Protein AF-A0A2V7Q371-F1 (afdb_monomer_lite)

Foldseek 3Di:
DDDDDDPDDDPPPPPPQQAADPDAPEAEEEDEDPDPVCVVVVDDGCRVVVVVSVVSNNRHDYFYPPPVVVVLVVVQVCVVVVVDDPPDPRDPPPHDDGPYYHYDDDPDDDPPPD

Sequence (114 aa):
MTATGSAALAQDNEQSKIPTCDKKIGTMSVAEPEQKWWVQFNLESPEALLKVYAAQSQCFTLVDRGRGLAAAQQERALASSGELSAGSNVGNGQMRAADYVLVPDLVNKNSKAG

pLDDT: mean 82.13, std 18.02, range [34.56, 97.62]

Radius of gyration: 21.34 Å; chains: 1; bounding box: 38×38×74 Å

Structure (mmCIF, N/CA/C/O backbone):
data_AF-A0A2V7Q371-F1
#
_entry.id   AF-A0A2V7Q371-F1
#
loop_
_atom_site.group_PDB
_atom_site.id
_atom_site.type_symbol
_atom_site.label_atom_id
_atom_site.label_alt_id
_atom_site.label_comp_id
_atom_site.label_asym_id
_atom_site.label_entity_id
_atom_site.label_seq_id
_atom_site.pdbx_PDB_ins_code
_atom_site.Cartn_x
_atom_site.Cartn_y
_atom_site.Cartn_z
_atom_site.occupancy
_atom_site.B_iso_or_equiv
_atom_site.auth_seq_id
_atom_site.auth_comp_id
_atom_site.auth_asym_id
_atom_site.auth_atom_id
_atom_site.pdbx_PDB_model_num
ATOM 1 N N . MET A 1 1 ? 12.090 -26.209 -49.621 1.00 42.97 1 MET A N 1
ATOM 2 C CA . MET A 1 1 ? 12.797 -25.522 -48.516 1.00 42.97 1 MET A CA 1
ATOM 3 C C . MET A 1 1 ? 12.711 -24.022 -48.752 1.00 42.97 1 MET A C 1
ATOM 5 O O . MET A 1 1 ? 12.596 -23.649 -49.907 1.00 42.97 1 MET A O 1
ATOM 9 N N . THR A 1 2 ? 12.781 -23.250 -47.661 1.00 34.56 2 THR A N 1
ATOM 10 C CA . THR A 1 2 ? 12.818 -21.775 -47.513 1.00 34.56 2 THR A CA 1
ATOM 11 C C . THR A 1 2 ? 11.476 -21.046 -47.393 1.00 34.56 2 THR A C 1
ATOM 13 O O . THR A 1 2 ? 10.935 -20.520 -48.359 1.00 34.56 2 THR A O 1
ATOM 16 N N . ALA A 1 3 ? 10.996 -20.981 -46.146 1.00 38.44 3 ALA A N 1
ATOM 17 C CA . ALA A 1 3 ? 10.100 -19.946 -45.647 1.00 38.44 3 ALA A CA 1
ATOM 18 C C . ALA A 1 3 ? 10.924 -18.683 -45.334 1.00 38.44 3 ALA A C 1
ATOM 20 O O . ALA A 1 3 ? 11.839 -18.737 -44.513 1.00 38.44 3 ALA A O 1
ATOM 21 N N . THR A 1 4 ? 10.613 -17.559 -45.973 1.00 42.38 4 THR A N 1
ATOM 22 C CA . THR A 1 4 ? 11.142 -16.235 -45.624 1.00 42.38 4 THR A CA 1
ATOM 23 C C . THR A 1 4 ? 10.124 -15.516 -44.748 1.00 42.38 4 THR A C 1
ATOM 25 O O . THR A 1 4 ? 9.198 -14.867 -45.223 1.00 42.38 4 THR A O 1
ATOM 28 N N . GLY A 1 5 ? 10.291 -15.671 -43.434 1.00 42.97 5 GLY A N 1
ATOM 29 C CA . GLY A 1 5 ? 9.680 -14.791 -42.449 1.00 42.97 5 GLY A CA 1
ATOM 30 C C . GLY A 1 5 ? 10.428 -13.462 -42.417 1.00 42.97 5 GLY A C 1
ATOM 31 O O . GLY A 1 5 ? 11.654 -13.421 -42.337 1.00 42.97 5 GLY A O 1
ATOM 32 N N . SER A 1 6 ? 9.696 -12.360 -42.478 1.00 42.97 6 SER A N 1
ATOM 33 C CA . SER A 1 6 ? 10.211 -11.038 -42.131 1.00 42.97 6 SER A CA 1
ATOM 34 C C . SER A 1 6 ? 9.115 -10.319 -41.364 1.00 42.97 6 SER A C 1
ATOM 36 O O . SER A 1 6 ? 8.314 -9.577 -41.923 1.00 42.97 6 SER A O 1
ATOM 38 N N . ALA A 1 7 ? 9.057 -10.615 -40.065 1.00 41.53 7 ALA A N 1
ATOM 39 C CA . ALA A 1 7 ? 8.422 -9.742 -39.096 1.00 41.53 7 ALA A CA 1
ATOM 40 C C . ALA A 1 7 ? 9.226 -8.437 -39.102 1.00 41.53 7 ALA A C 1
ATOM 42 O O . ALA A 1 7 ? 10.327 -8.367 -38.555 1.00 41.53 7 ALA A O 1
ATOM 43 N N . ALA A 1 8 ? 8.717 -7.441 -39.822 1.00 46.38 8 ALA A N 1
ATOM 44 C CA . ALA A 1 8 ? 9.232 -6.090 -39.752 1.00 46.38 8 ALA A CA 1
ATOM 45 C C . ALA A 1 8 ? 9.027 -5.592 -38.318 1.00 46.38 8 ALA A C 1
ATOM 47 O O . ALA A 1 8 ? 7.911 -5.585 -37.799 1.00 46.38 8 ALA A O 1
ATOM 48 N N . LEU A 1 9 ? 10.148 -5.259 -37.687 1.00 44.12 9 LEU A N 1
ATOM 49 C CA . LEU A 1 9 ? 10.270 -4.692 -36.355 1.00 44.12 9 LEU A CA 1
ATOM 50 C C . LEU A 1 9 ? 9.298 -3.517 -36.213 1.00 44.12 9 LEU A C 1
ATOM 52 O O . LEU A 1 9 ? 9.461 -2.490 -36.873 1.00 44.12 9 LEU A O 1
ATOM 56 N N . ALA A 1 10 ? 8.289 -3.683 -35.359 1.00 43.56 10 ALA A N 1
ATOM 57 C CA . ALA A 1 10 ? 7.497 -2.567 -34.882 1.00 43.56 10 ALA A CA 1
ATOM 58 C C . ALA A 1 10 ? 8.456 -1.574 -34.215 1.00 43.56 10 ALA A C 1
ATOM 60 O O . ALA A 1 10 ? 9.203 -1.919 -33.299 1.00 43.56 10 ALA A O 1
ATOM 61 N N . GLN A 1 11 ? 8.482 -0.353 -34.739 1.00 48.16 11 GLN A N 1
ATOM 62 C CA . GLN A 1 11 ? 9.148 0.774 -34.110 1.00 48.16 11 GLN A CA 1
ATOM 63 C C . GLN A 1 11 ? 8.388 1.103 -32.819 1.00 48.16 11 GLN A C 1
ATOM 65 O O . GLN A 1 11 ? 7.450 1.896 -32.844 1.00 48.16 11 GLN A O 1
ATOM 70 N N . ASP A 1 12 ? 8.782 0.500 -31.697 1.00 48.34 12 ASP A N 1
ATOM 71 C CA . ASP A 1 12 ? 8.287 0.857 -30.362 1.00 48.34 12 ASP A CA 1
ATOM 72 C C . ASP A 1 12 ? 8.889 2.208 -29.939 1.00 48.34 12 ASP A C 1
ATOM 74 O O . ASP A 1 12 ? 9.844 2.305 -29.173 1.00 48.34 12 ASP A O 1
ATOM 78 N N . ASN A 1 13 ? 8.344 3.280 -30.514 1.00 50.59 13 ASN A N 1
ATOM 79 C CA . ASN A 1 13 ? 8.481 4.657 -30.035 1.00 50.59 13 ASN A CA 1
ATOM 80 C C . ASN A 1 13 ? 7.110 5.245 -29.650 1.00 50.59 13 ASN A C 1
ATOM 82 O O . ASN A 1 13 ? 6.950 6.460 -29.567 1.00 50.59 13 ASN A O 1
ATOM 86 N N . GLU A 1 14 ? 6.111 4.403 -29.381 1.00 54.09 14 GLU A N 1
ATOM 87 C CA . GLU A 1 14 ? 5.035 4.799 -28.479 1.00 54.09 14 GLU A CA 1
ATOM 88 C C . GLU A 1 14 ? 5.492 4.456 -27.066 1.00 54.09 14 GLU A C 1
ATOM 90 O O . GLU A 1 14 ? 5.689 3.291 -26.732 1.00 54.09 14 GLU A O 1
ATOM 95 N N . GLN A 1 15 ? 5.663 5.473 -26.219 1.00 58.84 15 GLN A N 1
ATOM 96 C CA . GLN A 1 15 ? 5.677 5.269 -24.773 1.00 58.84 15 GLN A CA 1
ATOM 97 C C . GLN A 1 15 ? 4.447 4.427 -24.439 1.00 58.84 15 GLN A C 1
ATOM 99 O O . GLN A 1 15 ? 3.326 4.922 -24.577 1.00 58.84 15 GLN A O 1
ATOM 104 N N . SER A 1 16 ? 4.645 3.154 -24.087 1.00 72.19 16 SER A N 1
ATOM 105 C CA . SER A 1 16 ? 3.541 2.235 -23.840 1.00 72.19 16 SER A CA 1
ATOM 106 C C . SER A 1 16 ? 2.666 2.837 -22.747 1.00 72.19 16 SER A C 1
ATOM 108 O O . SER A 1 16 ? 3.058 2.913 -21.581 1.00 72.19 16 SER A O 1
ATOM 110 N N . LYS A 1 17 ? 1.500 3.350 -23.142 1.00 84.00 17 LYS A N 1
ATOM 111 C CA . LYS A 1 17 ? 0.557 3.950 -22.205 1.00 84.00 17 LYS A CA 1
ATOM 112 C C . LYS A 1 17 ? 0.077 2.850 -21.277 1.00 84.00 17 LYS A C 1
ATOM 114 O O . LYS A 1 17 ? -0.262 1.754 -21.721 1.00 84.00 17 LYS A O 1
ATOM 119 N N . ILE A 1 18 ? 0.045 3.153 -19.987 1.00 90.62 18 ILE A N 1
ATOM 120 C CA . ILE A 1 18 ? -0.472 2.217 -18.996 1.00 90.62 18 ILE A CA 1
ATOM 121 C C . ILE A 1 18 ? -1.960 2.021 -19.286 1.00 90.62 18 ILE A C 1
ATOM 123 O O . ILE A 1 18 ? -2.686 3.016 -19.365 1.00 90.62 18 ILE A O 1
ATOM 127 N N . PRO A 1 19 ? -2.424 0.774 -19.464 1.00 91.06 19 PRO A N 1
ATOM 128 C CA . PRO A 1 19 ? -3.833 0.513 -19.699 1.00 91.06 19 PRO A CA 1
ATOM 129 C C . PRO A 1 19 ? -4.651 0.954 -18.486 1.00 91.06 19 PRO A C 1
ATOM 131 O O . PRO A 1 19 ? -4.242 0.744 -17.340 1.00 91.06 19 PRO A O 1
ATOM 134 N N . THR A 1 20 ? -5.809 1.555 -18.748 1.00 95.75 20 THR A N 1
ATOM 135 C CA . THR A 1 20 ? -6.729 2.008 -17.707 1.00 95.75 20 THR A CA 1
ATOM 136 C C . THR A 1 20 ? -7.990 1.155 -17.647 1.00 95.75 20 THR A C 1
ATOM 138 O O . THR A 1 20 ? -8.401 0.561 -18.643 1.00 95.75 20 THR A O 1
ATOM 141 N N . CYS A 1 21 ? -8.618 1.097 -16.472 1.00 96.75 21 CYS A N 1
ATOM 142 C CA . CYS A 1 21 ? -9.908 0.438 -16.280 1.00 96.75 21 CYS A CA 1
ATOM 143 C C . CYS A 1 21 ? -10.990 1.439 -15.859 1.00 96.75 21 CYS A C 1
ATOM 145 O O . CYS A 1 21 ? -10.795 2.191 -14.904 1.00 96.75 21 CYS A O 1
ATOM 147 N N . ASP A 1 22 ? -12.173 1.357 -16.475 1.00 97.12 22 ASP A N 1
ATOM 148 C CA . ASP A 1 22 ? -13.348 2.153 -16.074 1.00 97.12 22 ASP A CA 1
ATOM 149 C C . ASP A 1 22 ? -13.889 1.754 -14.692 1.00 97.12 22 ASP A C 1
ATOM 151 O O . ASP A 1 22 ? -14.561 2.530 -14.009 1.00 97.12 22 ASP A O 1
ATOM 155 N N . LYS A 1 23 ? -13.620 0.512 -14.273 1.00 96.81 23 LYS A N 1
ATOM 156 C CA . LYS A 1 23 ? -14.029 -0.040 -12.980 1.00 96.81 23 LYS A CA 1
ATOM 157 C C . LYS A 1 23 ? -12.853 -0.713 -12.290 1.00 96.81 23 LYS A C 1
ATOM 159 O O . LYS A 1 23 ? -12.009 -1.339 -12.926 1.00 96.81 23 LYS A O 1
ATOM 164 N N . LYS A 1 24 ? -12.841 -0.618 -10.960 1.00 97.00 24 LYS A N 1
ATOM 165 C CA . LYS A 1 24 ? -11.870 -1.312 -10.112 1.00 97.00 24 LYS A CA 1
ATOM 166 C C . LYS A 1 24 ? -12.100 -2.823 -10.201 1.00 97.00 24 LYS A C 1
ATOM 168 O O . LYS A 1 24 ? -13.208 -3.285 -9.947 1.00 97.00 24 LYS A O 1
ATOM 173 N N . ILE A 1 25 ? -11.048 -3.566 -10.521 1.00 96.25 25 ILE A N 1
ATOM 174 C CA . ILE A 1 25 ? -11.011 -5.034 -10.543 1.00 96.25 25 ILE A CA 1
ATOM 175 C C . ILE A 1 25 ? -10.936 -5.579 -9.113 1.00 96.25 25 ILE A C 1
ATOM 177 O O . ILE A 1 25 ? -11.531 -6.603 -8.799 1.00 96.25 25 ILE A O 1
ATOM 181 N N . GLY A 1 26 ? -10.215 -4.879 -8.235 1.00 96.38 26 GLY A N 1
ATOM 182 C CA . GLY A 1 26 ? -10.069 -5.268 -6.839 1.00 96.38 26 GLY A CA 1
ATOM 183 C C . GLY A 1 26 ? -9.096 -4.379 -6.078 1.00 96.38 26 GLY A C 1
ATOM 184 O O . GLY A 1 26 ? -8.755 -3.266 -6.494 1.00 96.38 26 GLY A O 1
ATOM 185 N N . THR A 1 27 ? -8.649 -4.881 -4.939 1.00 97.62 27 THR A N 1
ATOM 186 C CA . THR A 1 27 ? -7.614 -4.283 -4.101 1.00 97.62 27 THR A CA 1
ATOM 187 C C . THR A 1 27 ? -6.272 -4.956 -4.367 1.00 97.62 27 THR A C 1
ATOM 189 O O . THR A 1 27 ? -6.202 -6.169 -4.547 1.00 97.62 27 THR A O 1
ATOM 192 N N . MET A 1 28 ? -5.192 -4.180 -4.406 1.00 96.56 28 MET A N 1
ATOM 193 C CA . MET A 1 28 ? -3.856 -4.722 -4.659 1.00 96.56 28 MET A CA 1
ATOM 194 C C . MET A 1 28 ? -2.828 -4.102 -3.724 1.00 96.56 28 MET A C 1
ATOM 196 O O . MET A 1 28 ? -2.878 -2.904 -3.443 1.00 96.56 28 MET A O 1
ATOM 200 N N . SER A 1 29 ? -1.867 -4.910 -3.288 1.00 96.00 29 SER A N 1
ATOM 201 C CA . SER A 1 29 ? -0.632 -4.433 -2.665 1.00 96.00 29 SER A CA 1
ATOM 202 C C . SER A 1 29 ? 0.573 -4.746 -3.541 1.00 96.00 29 SER A C 1
ATOM 204 O O . SER A 1 29 ? 0.635 -5.808 -4.158 1.00 96.00 29 SER A O 1
ATOM 206 N N . VAL A 1 30 ? 1.552 -3.847 -3.542 1.00 93.94 30 VAL A N 1
ATOM 207 C CA . VAL A 1 30 ? 2.893 -4.120 -4.069 1.00 93.94 30 VAL A CA 1
ATOM 208 C C . VAL A 1 30 ? 3.776 -4.460 -2.876 1.00 93.94 30 VAL A C 1
ATOM 210 O O . VAL A 1 30 ? 3.785 -3.704 -1.905 1.00 93.94 30 VAL A O 1
ATOM 213 N N . ALA A 1 31 ? 4.455 -5.599 -2.924 1.00 90.69 31 ALA A N 1
ATOM 214 C CA . ALA A 1 31 ? 5.356 -6.050 -1.873 1.00 90.69 31 ALA A CA 1
ATOM 215 C C . ALA A 1 31 ? 6.804 -6.011 -2.367 1.00 90.69 31 ALA A C 1
ATOM 217 O O . ALA A 1 31 ? 7.072 -6.292 -3.536 1.00 90.69 31 ALA A O 1
ATOM 218 N N . GLU A 1 32 ? 7.740 -5.671 -1.480 1.00 85.94 32 GLU A N 1
ATOM 219 C CA . GLU A 1 32 ? 9.161 -5.848 -1.776 1.00 85.94 32 GLU A CA 1
ATOM 220 C C . GLU A 1 32 ? 9.491 -7.352 -1.829 1.00 85.94 32 GLU A C 1
ATOM 222 O O . GLU A 1 32 ? 9.023 -8.103 -0.968 1.00 85.94 32 GLU A O 1
ATOM 227 N N . PRO A 1 33 ? 10.289 -7.817 -2.807 1.00 85.31 33 PRO A N 1
ATOM 228 C CA . PRO A 1 33 ? 10.801 -9.181 -2.807 1.00 85.31 33 PRO A CA 1
ATOM 229 C C . PRO A 1 33 ? 11.777 -9.389 -1.644 1.00 85.31 33 PRO A C 1
ATOM 231 O O . PRO A 1 33 ? 12.438 -8.453 -1.188 1.00 85.31 33 PRO A O 1
ATOM 234 N N . GLU A 1 34 ? 11.923 -10.640 -1.206 1.00 84.06 34 GLU A N 1
ATOM 235 C CA . GLU A 1 34 ? 12.858 -11.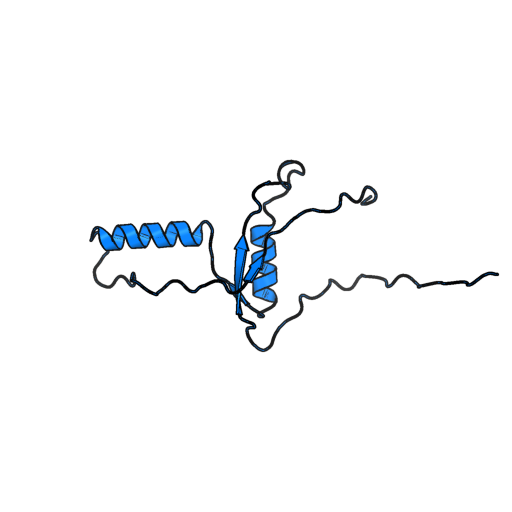002 -0.131 1.00 84.06 34 GLU A CA 1
ATOM 236 C C . GLU A 1 34 ? 14.311 -10.656 -0.493 1.00 84.06 34 GLU A C 1
ATOM 238 O O . GLU A 1 34 ? 15.063 -10.124 0.325 1.00 84.06 34 GLU A O 1
ATOM 243 N N . GLN A 1 35 ? 14.700 -10.903 -1.748 1.00 87.44 35 GLN A N 1
ATOM 244 C CA . GLN A 1 35 ? 16.007 -10.530 -2.271 1.00 87.44 35 GLN A CA 1
ATOM 245 C C . GLN A 1 35 ? 15.946 -9.161 -2.959 1.00 87.44 35 GLN A C 1
ATOM 247 O O . GLN A 1 35 ? 15.344 -9.000 -4.021 1.00 87.44 35 GLN A O 1
ATOM 252 N N . LYS A 1 36 ? 16.661 -8.178 -2.397 1.00 89.19 36 LYS A N 1
ATOM 253 C CA . LYS A 1 36 ? 16.776 -6.810 -2.938 1.00 89.19 36 LYS A CA 1
ATOM 254 C C . LYS A 1 36 ? 17.727 -6.739 -4.133 1.00 89.19 36 LYS A C 1
ATOM 256 O O . LYS A 1 36 ?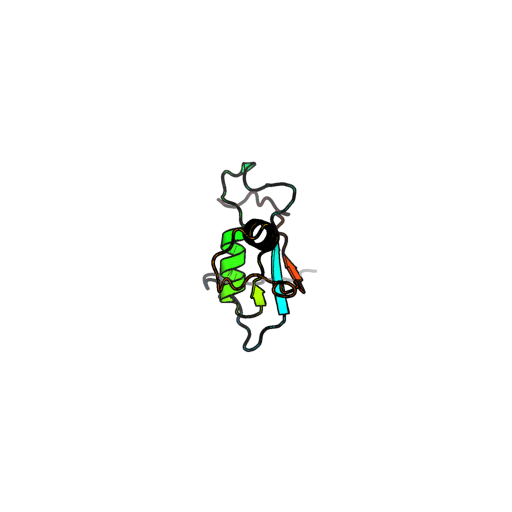 18.798 -6.133 -4.074 1.00 89.19 36 LYS A O 1
ATOM 261 N N . TRP A 1 37 ? 17.344 -7.381 -5.231 1.00 87.38 37 TRP A N 1
ATOM 262 C CA . TRP A 1 37 ? 18.161 -7.519 -6.435 1.00 87.38 37 TRP A CA 1
ATOM 263 C C . TRP A 1 37 ? 18.582 -6.182 -7.060 1.00 87.38 37 TRP A C 1
ATOM 265 O O . TRP A 1 37 ? 19.563 -6.173 -7.790 1.00 87.38 37 TRP A O 1
ATOM 275 N N . TRP A 1 38 ? 17.893 -5.068 -6.798 1.00 88.12 38 TRP A N 1
ATOM 276 C CA . TRP A 1 38 ? 18.227 -3.740 -7.339 1.00 88.12 38 TRP A CA 1
ATOM 277 C C . TRP A 1 38 ? 19.471 -3.119 -6.698 1.00 88.12 38 TRP A C 1
ATOM 279 O O . TRP A 1 38 ? 20.154 -2.315 -7.331 1.00 88.12 38 TRP A O 1
ATOM 289 N N . VAL A 1 39 ? 19.810 -3.523 -5.468 1.00 90.00 39 VAL A N 1
ATOM 290 C CA . VAL A 1 39 ? 20.938 -2.957 -4.709 1.00 90.00 39 VAL A CA 1
ATOM 291 C C . VAL A 1 39 ? 22.263 -3.209 -5.427 1.00 90.00 39 VAL A C 1
ATOM 293 O O . VAL A 1 39 ? 23.061 -2.292 -5.584 1.00 90.00 39 VAL A O 1
ATOM 296 N N . GLN A 1 40 ? 22.471 -4.422 -5.947 1.00 88.88 40 GLN A N 1
ATOM 297 C CA . GLN A 1 40 ? 23.663 -4.775 -6.741 1.00 88.88 40 GLN A CA 1
ATOM 298 C C . GLN A 1 40 ? 23.772 -3.996 -8.066 1.00 88.88 40 GLN A C 1
ATOM 300 O O . GLN A 1 40 ? 24.849 -3.957 -8.652 1.00 88.88 40 GLN A O 1
ATOM 305 N N . PHE A 1 41 ? 22.684 -3.381 -8.53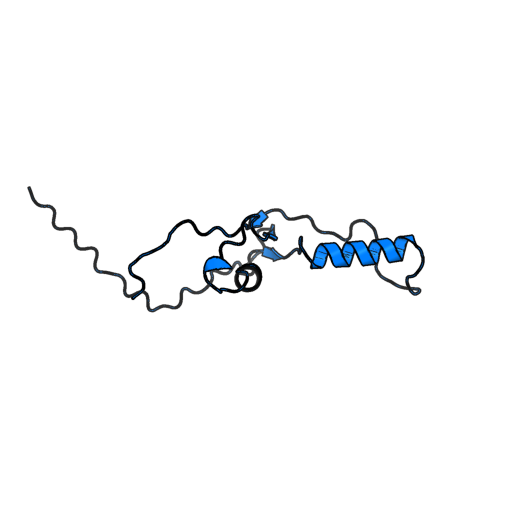8 1.00 87.75 41 PHE A N 1
ATOM 306 C CA . PHE A 1 41 ? 22.669 -2.534 -9.734 1.00 87.75 41 PHE A CA 1
ATOM 307 C C . PHE A 1 41 ? 22.648 -1.038 -9.402 1.00 87.75 41 PHE A C 1
ATOM 309 O O . PHE A 1 41 ? 22.524 -0.223 -10.311 1.00 87.75 41 PHE A O 1
ATOM 316 N N . ASN A 1 42 ? 22.769 -0.670 -8.120 1.00 87.75 42 ASN A N 1
ATOM 317 C CA . ASN A 1 42 ? 22.701 0.713 -7.649 1.00 87.75 42 ASN A CA 1
ATOM 318 C C . ASN A 1 42 ? 21.409 1.437 -8.090 1.00 87.75 42 ASN A C 1
ATOM 320 O O . ASN A 1 42 ? 21.420 2.627 -8.409 1.00 87.75 42 ASN A O 1
ATOM 324 N N . LEU A 1 43 ? 20.303 0.691 -8.134 1.00 86.88 43 LEU A N 1
ATOM 325 C CA . LEU A 1 43 ? 18.967 1.187 -8.450 1.00 86.88 43 LEU A CA 1
ATOM 326 C C . LEU A 1 43 ? 18.156 1.386 -7.163 1.00 86.88 43 LEU A C 1
ATOM 328 O O . LEU A 1 43 ? 18.443 0.777 -6.132 1.00 86.88 43 LEU A O 1
ATOM 332 N N . GLU A 1 44 ? 17.122 2.220 -7.227 1.00 86.50 44 GLU A N 1
ATOM 333 C CA . GLU A 1 44 ? 16.138 2.344 -6.148 1.00 86.50 44 GLU A CA 1
ATOM 334 C C . GLU A 1 44 ? 15.159 1.157 -6.137 1.00 86.50 44 GLU A C 1
ATOM 336 O O . GLU A 1 44 ? 15.048 0.410 -7.113 1.00 86.50 44 GLU A O 1
ATOM 341 N N . SER A 1 45 ? 14.435 0.979 -5.024 1.00 86.69 45 SER A N 1
ATOM 342 C CA . SER A 1 45 ? 13.392 -0.050 -4.927 1.00 86.69 45 SER A CA 1
ATOM 343 C C . SER A 1 45 ? 12.327 0.183 -6.009 1.00 86.69 45 SER A C 1
ATOM 345 O O . SER A 1 45 ? 11.775 1.285 -6.097 1.00 86.69 45 SER A O 1
ATOM 347 N N . PRO A 1 46 ? 11.980 -0.837 -6.814 1.00 88.62 46 PRO A N 1
ATOM 348 C CA . PRO A 1 46 ? 10.966 -0.700 -7.857 1.00 88.62 46 PRO A CA 1
ATOM 349 C C . PRO A 1 46 ? 9.555 -0.502 -7.282 1.00 88.62 46 PRO A C 1
ATOM 351 O O . PRO A 1 46 ? 8.641 -0.133 -8.018 1.00 88.62 46 PRO A O 1
ATOM 354 N N . GLU A 1 47 ? 9.357 -0.730 -5.977 1.00 89.06 47 GLU A N 1
ATOM 355 C CA . GLU A 1 47 ? 8.051 -0.672 -5.317 1.00 89.06 47 GLU A CA 1
ATOM 356 C C . GLU A 1 47 ? 7.343 0.671 -5.546 1.00 89.06 47 GLU A C 1
ATOM 358 O O . GLU A 1 47 ? 6.163 0.695 -5.901 1.00 89.06 47 GLU A O 1
ATOM 363 N N . ALA A 1 48 ? 8.055 1.791 -5.382 1.00 87.94 48 ALA A N 1
ATOM 364 C CA . ALA A 1 48 ? 7.468 3.124 -5.512 1.00 87.94 48 ALA A CA 1
ATOM 365 C C . ALA A 1 48 ? 6.959 3.380 -6.937 1.00 87.94 48 ALA A C 1
ATOM 367 O O . ALA A 1 48 ? 5.822 3.818 -7.125 1.00 87.94 48 ALA A O 1
ATOM 368 N N . LEU A 1 49 ? 7.770 3.041 -7.941 1.00 90.62 49 LEU A N 1
ATOM 369 C CA . LEU A 1 49 ? 7.409 3.209 -9.345 1.00 90.62 49 LEU A CA 1
ATOM 370 C C . LEU A 1 49 ? 6.232 2.305 -9.735 1.00 90.62 49 LEU A C 1
ATOM 372 O O . LEU A 1 49 ? 5.291 2.749 -10.392 1.00 90.62 49 LEU A O 1
ATOM 376 N N . LEU A 1 50 ? 6.229 1.056 -9.269 1.00 92.56 50 LEU A N 1
ATOM 377 C CA . LEU A 1 50 ? 5.132 0.123 -9.524 1.00 92.56 50 LEU A CA 1
ATOM 378 C C . LEU A 1 50 ? 3.826 0.568 -8.863 1.00 92.56 50 LEU A C 1
ATOM 380 O O . LEU A 1 50 ? 2.766 0.443 -9.476 1.00 92.56 50 LEU A O 1
ATOM 384 N N . LYS A 1 51 ? 3.878 1.141 -7.653 1.00 92.12 51 LYS A N 1
ATOM 385 C CA . LYS A 1 51 ? 2.705 1.763 -7.019 1.00 92.12 51 LYS A CA 1
ATOM 386 C C . LYS A 1 51 ? 2.173 2.929 -7.858 1.00 92.12 51 LYS A C 1
ATOM 388 O O . LYS A 1 51 ? 0.959 3.036 -8.016 1.00 92.12 51 LYS A O 1
ATOM 393 N N . VAL A 1 52 ? 3.044 3.760 -8.438 1.00 92.81 52 VAL A N 1
ATOM 394 C CA . VAL A 1 52 ? 2.630 4.846 -9.348 1.00 92.81 52 VAL A CA 1
ATOM 395 C C . VAL A 1 52 ? 1.924 4.284 -10.580 1.00 92.81 52 VAL A C 1
ATOM 397 O O . VAL A 1 52 ? 0.820 4.722 -10.896 1.00 92.81 52 VAL A O 1
ATOM 400 N N . TYR A 1 53 ? 2.498 3.277 -11.236 1.00 94.38 53 TYR A N 1
ATOM 401 C CA . TYR A 1 53 ? 1.886 2.659 -12.414 1.00 94.38 53 TYR A CA 1
ATOM 402 C C . TYR A 1 53 ? 0.561 1.962 -12.103 1.00 94.38 53 TYR A C 1
ATOM 404 O O . TYR A 1 53 ? -0.423 2.127 -12.826 1.00 94.38 53 TYR A O 1
ATOM 412 N N . ALA A 1 54 ? 0.483 1.259 -10.977 1.00 94.56 54 ALA A N 1
ATOM 413 C CA . ALA A 1 54 ? -0.761 0.666 -10.515 1.00 94.56 54 ALA A CA 1
ATOM 414 C C . ALA A 1 54 ? -1.829 1.728 -10.204 1.00 94.56 54 ALA A C 1
ATOM 416 O O . ALA A 1 54 ? -2.998 1.532 -10.541 1.00 94.56 54 ALA A O 1
ATOM 417 N N . ALA A 1 55 ? -1.449 2.868 -9.618 1.00 94.38 55 ALA A N 1
ATOM 418 C CA . ALA A 1 55 ? -2.366 3.980 -9.383 1.00 94.38 55 ALA A CA 1
ATOM 419 C C . ALA A 1 55 ? -2.857 4.599 -10.703 1.00 94.38 55 ALA A C 1
ATOM 421 O O . ALA A 1 55 ? -4.060 4.815 -10.861 1.00 94.38 55 ALA A O 1
ATOM 422 N N . GLN A 1 56 ? -1.949 4.810 -11.663 1.00 95.19 56 GLN A N 1
ATOM 423 C CA . GLN A 1 56 ? -2.255 5.337 -12.998 1.00 95.19 56 GLN A CA 1
ATOM 424 C C . GLN A 1 56 ? -3.182 4.418 -13.799 1.00 95.19 56 GLN A C 1
ATOM 426 O O . GLN A 1 56 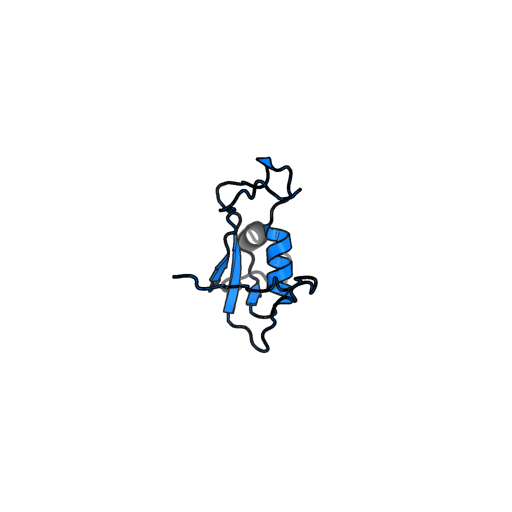? -4.045 4.920 -14.509 1.00 95.19 56 GLN A O 1
ATOM 431 N N . SER A 1 57 ? -3.081 3.095 -13.629 1.00 96.44 57 SER A N 1
ATOM 432 C CA . SER A 1 57 ? -3.987 2.141 -14.291 1.00 96.44 57 SER A CA 1
ATOM 433 C C . SER A 1 57 ? -5.452 2.312 -13.878 1.00 96.44 57 SER A C 1
ATOM 435 O O . SER A 1 57 ? -6.365 1.852 -14.553 1.00 96.44 57 SER A O 1
ATOM 437 N N . GLN A 1 58 ? -5.715 2.902 -12.711 1.00 96.56 58 GLN A N 1
ATOM 438 C CA . GLN A 1 58 ? -7.044 2.956 -12.104 1.00 96.56 58 GLN A CA 1
ATOM 439 C C . GLN A 1 58 ? -7.756 1.594 -11.957 1.00 96.56 58 GLN A C 1
ATOM 441 O O . GLN A 1 58 ? -8.882 1.573 -11.471 1.00 96.56 58 GLN A O 1
ATOM 446 N N . CYS A 1 59 ? -7.106 0.464 -12.230 1.00 97.44 59 CYS A N 1
ATOM 447 C CA . CYS A 1 59 ? -7.699 -0.867 -12.147 1.00 97.44 59 CYS A CA 1
ATOM 448 C C . CYS A 1 59 ? -7.796 -1.381 -10.709 1.00 97.44 59 CYS A C 1
ATOM 450 O O . CYS A 1 59 ? -8.640 -2.221 -10.412 1.00 97.44 59 CYS A O 1
ATOM 452 N N . PHE A 1 60 ? -6.989 -0.844 -9.791 1.00 97.56 60 PHE A N 1
ATOM 453 C CA . PHE A 1 60 ? -6.933 -1.323 -8.412 1.00 97.56 60 PHE A CA 1
ATOM 454 C C . PHE A 1 60 ? -7.135 -0.207 -7.393 1.00 97.56 60 PHE A C 1
ATOM 456 O O . PHE A 1 60 ? -6.850 0.970 -7.642 1.00 97.56 60 PHE A O 1
ATOM 463 N N . THR A 1 61 ? -7.649 -0.588 -6.230 1.00 96.75 61 THR A N 1
ATOM 464 C CA . THR A 1 61 ? -7.524 0.199 -5.003 1.00 96.75 61 THR A CA 1
ATOM 465 C C . THR A 1 61 ? -6.252 -0.258 -4.307 1.00 96.75 61 THR A C 1
ATOM 467 O O . THR A 1 61 ? -6.163 -1.407 -3.873 1.00 96.75 61 THR A O 1
ATOM 470 N N . LEU A 1 62 ? -5.256 0.619 -4.228 1.00 95.12 62 LEU A N 1
ATOM 471 C CA . LEU A 1 62 ? -3.994 0.273 -3.589 1.00 95.12 62 LEU A CA 1
ATOM 472 C C . LEU A 1 62 ? -4.154 0.215 -2.071 1.00 95.12 62 LEU A C 1
ATOM 474 O O . LEU A 1 62 ? -4.723 1.119 -1.460 1.00 95.12 62 LEU A O 1
ATOM 478 N N . VAL A 1 63 ? -3.627 -0.849 -1.473 1.00 95.31 63 VAL A N 1
ATOM 479 C CA . VAL A 1 63 ? -3.492 -0.997 -0.023 1.00 95.31 63 VAL A CA 1
ATOM 480 C C . VAL A 1 63 ? -2.019 -1.181 0.321 1.00 95.31 63 VAL A C 1
ATOM 482 O O . VAL A 1 63 ? -1.291 -1.894 -0.371 1.00 95.31 63 VAL A O 1
ATOM 485 N N . ASP A 1 64 ? -1.566 -0.526 1.387 1.00 91.31 64 ASP A N 1
ATOM 486 C CA . ASP A 1 64 ? -0.191 -0.670 1.855 1.00 91.31 64 ASP A CA 1
ATOM 487 C C . ASP A 1 64 ? -0.083 -1.863 2.815 1.00 91.31 64 ASP A C 1
ATOM 489 O O . ASP A 1 64 ? -0.907 -2.030 3.719 1.00 91.31 64 ASP A O 1
ATOM 493 N N . ARG A 1 65 ? 0.921 -2.713 2.588 1.00 89.62 65 ARG A N 1
ATOM 494 C CA . ARG A 1 65 ? 1.259 -3.873 3.430 1.00 89.62 65 ARG A CA 1
ATOM 495 C C . ARG A 1 65 ? 2.671 -3.823 3.995 1.00 89.62 65 ARG A C 1
ATOM 497 O O . ARG A 1 65 ? 3.051 -4.724 4.732 1.00 89.62 65 ARG A O 1
ATOM 504 N N . GLY A 1 66 ? 3.420 -2.777 3.667 1.00 87.12 66 GLY A N 1
ATOM 505 C CA . GLY A 1 66 ? 4.755 -2.532 4.178 1.00 87.12 66 GLY A CA 1
ATOM 506 C C . GLY A 1 66 ? 4.706 -1.458 5.256 1.00 87.12 66 GLY A C 1
ATOM 507 O O . GLY A 1 66 ? 4.042 -1.592 6.287 1.00 87.12 66 GLY A O 1
ATOM 508 N N . ARG A 1 67 ? 5.421 -0.360 5.012 1.00 87.00 67 ARG A N 1
ATOM 509 C CA . ARG A 1 67 ? 5.602 0.721 5.987 1.00 87.00 67 ARG A CA 1
ATOM 510 C C . ARG A 1 67 ? 4.298 1.399 6.405 1.00 87.00 67 ARG A C 1
ATOM 512 O O . ARG A 1 67 ? 4.175 1.778 7.566 1.00 87.00 67 ARG A O 1
ATOM 519 N N . GLY A 1 68 ? 3.335 1.547 5.494 1.00 89.25 68 GLY A N 1
ATOM 520 C CA . GLY A 1 68 ? 2.048 2.172 5.805 1.00 89.25 68 GLY A CA 1
ATOM 521 C C . GLY A 1 68 ? 1.217 1.314 6.756 1.00 89.25 68 GLY A C 1
ATOM 522 O O . GLY A 1 68 ? 0.634 1.833 7.706 1.00 89.25 68 GLY A O 1
ATOM 523 N N . LEU A 1 69 ? 1.234 -0.008 6.561 1.00 91.94 69 LEU A N 1
ATOM 524 C CA . LEU A 1 69 ? 0.609 -0.943 7.494 1.00 91.94 69 LEU A CA 1
ATOM 525 C C . LEU A 1 69 ? 1.284 -0.903 8.868 1.00 91.94 69 LEU A C 1
ATOM 527 O O . LEU A 1 69 ? 0.590 -0.834 9.877 1.00 91.94 69 LEU A O 1
ATOM 531 N N . ALA A 1 70 ? 2.618 -0.922 8.916 1.00 92.19 70 ALA A N 1
ATOM 532 C CA . ALA A 1 70 ? 3.357 -0.855 10.176 1.00 92.19 70 ALA A CA 1
ATOM 533 C C . ALA A 1 70 ? 3.021 0.422 10.968 1.00 92.19 70 ALA A C 1
ATOM 535 O O . ALA A 1 70 ? 2.739 0.348 12.163 1.00 92.19 70 ALA A O 1
ATOM 536 N N . ALA A 1 71 ? 2.958 1.572 10.290 1.00 92.81 71 ALA A N 1
ATOM 537 C CA . ALA A 1 71 ? 2.524 2.827 10.899 1.00 92.81 71 ALA A CA 1
ATOM 538 C C . ALA A 1 71 ? 1.069 2.751 11.398 1.00 92.81 71 ALA A C 1
ATOM 540 O O . ALA A 1 71 ? 0.788 3.120 12.532 1.00 92.81 71 ALA A O 1
ATOM 541 N N . ALA A 1 72 ? 0.148 2.197 10.604 1.00 91.69 72 ALA A N 1
ATOM 542 C CA . ALA A 1 72 ? -1.246 2.033 11.021 1.00 91.69 72 ALA A CA 1
ATOM 543 C C . ALA A 1 72 ? -1.405 1.108 12.244 1.00 91.69 72 ALA A C 1
ATOM 545 O O . ALA A 1 72 ? -2.293 1.321 13.069 1.00 91.69 72 ALA A O 1
ATOM 546 N N . GLN A 1 73 ? -0.558 0.084 12.380 1.00 92.81 73 GLN A N 1
ATOM 547 C CA . GLN A 1 73 ? -0.545 -0.778 13.564 1.00 92.81 73 GLN A CA 1
ATOM 548 C C . GLN A 1 73 ? 0.004 -0.052 14.796 1.00 92.81 73 GLN A C 1
ATOM 550 O O . GLN A 1 73 ? -0.521 -0.253 15.888 1.00 92.81 73 GLN A O 1
ATOM 555 N N . GLN A 1 74 ? 0.993 0.830 14.625 1.00 93.62 74 GLN A N 1
ATOM 556 C CA . GLN A 1 74 ? 1.478 1.692 15.704 1.00 93.62 74 GLN A CA 1
ATOM 557 C C . GLN A 1 74 ? 0.366 2.618 16.218 1.00 93.62 74 GLN A C 1
ATOM 559 O O . GLN A 1 74 ? 0.128 2.671 17.419 1.00 93.62 74 GLN A O 1
ATOM 564 N N . GLU A 1 75 ? -0.384 3.270 15.324 1.00 93.50 75 GLU A N 1
ATOM 565 C CA . GLU A 1 75 ? -1.529 4.113 15.710 1.00 93.50 75 GLU A CA 1
ATOM 566 C C . GLU A 1 75 ? -2.606 3.326 16.471 1.00 93.50 75 GLU A C 1
ATOM 568 O O . GLU A 1 75 ? -3.220 3.826 17.412 1.00 93.50 75 GLU A O 1
ATOM 573 N N . ARG A 1 76 ? -2.820 2.055 16.114 1.00 90.69 76 ARG A N 1
ATOM 574 C CA . ARG A 1 76 ? -3.727 1.162 16.854 1.00 90.69 76 ARG A CA 1
ATOM 575 C C . ARG A 1 76 ? -3.195 0.783 18.226 1.00 90.69 76 ARG A C 1
ATOM 577 O O . ARG A 1 76 ? -3.987 0.680 19.159 1.00 90.69 76 ARG A O 1
ATOM 584 N N . ALA A 1 77 ? -1.887 0.579 18.357 1.00 91.94 77 ALA A N 1
ATOM 585 C CA . ALA A 1 77 ? -1.27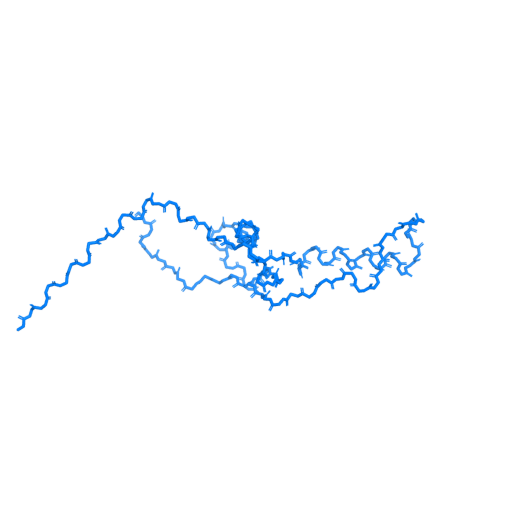0 0.347 19.655 1.00 91.94 77 ALA A CA 1
ATOM 586 C C . ALA A 1 77 ? -1.481 1.565 20.571 1.00 91.94 77 ALA A C 1
ATOM 588 O O . ALA A 1 77 ? -1.953 1.390 21.693 1.00 91.94 77 ALA A O 1
ATOM 589 N N . LEU A 1 78 ? -1.277 2.781 20.050 1.00 92.50 78 LEU A N 1
ATOM 590 C CA . LEU A 1 78 ? -1.567 4.039 20.755 1.00 92.50 78 LEU A CA 1
ATOM 591 C C . LEU A 1 78 ? -3.061 4.194 21.099 1.00 92.50 78 LEU A C 1
ATOM 593 O O . LEU A 1 78 ? -3.425 4.689 22.166 1.00 92.50 78 LEU A O 1
ATOM 597 N N . ALA A 1 79 ? -3.955 3.732 20.218 1.00 90.19 79 ALA A N 1
ATOM 598 C CA . ALA A 1 79 ? -5.388 3.679 20.511 1.00 90.19 79 ALA A CA 1
ATOM 599 C C . ALA A 1 79 ? -5.689 2.756 21.695 1.00 90.19 79 ALA A C 1
ATOM 601 O O . ALA A 1 79 ? -6.485 3.099 22.566 1.00 90.19 79 ALA A O 1
ATOM 602 N N . SER A 1 80 ? -5.044 1.588 21.732 1.00 88.31 80 SER A N 1
ATOM 603 C CA . SER A 1 80 ? -5.249 0.594 22.786 1.00 88.31 80 SER A CA 1
ATOM 604 C C . SER A 1 80 ? -4.645 0.996 24.135 1.00 88.31 80 SER A C 1
ATOM 606 O O . SER A 1 80 ? -5.164 0.576 25.166 1.00 88.31 80 SER A O 1
ATOM 608 N N . SER A 1 81 ? -3.597 1.826 24.143 1.00 91.88 81 SER A N 1
ATOM 609 C CA . SER A 1 81 ? -2.996 2.382 25.363 1.00 91.88 81 SER A CA 1
ATOM 610 C C . SER A 1 81 ? -3.747 3.603 25.908 1.00 91.88 81 SER A C 1
ATOM 612 O O . SER A 1 81 ? -3.468 4.036 27.024 1.00 91.88 81 SER A O 1
ATOM 614 N N . GLY A 1 82 ? -4.718 4.141 25.160 1.00 88.19 82 GLY A N 1
ATOM 615 C CA . GLY A 1 82 ? -5.491 5.320 25.560 1.00 88.19 82 GLY A CA 1
ATOM 616 C C . GLY A 1 82 ? -4.755 6.648 25.360 1.00 88.19 82 GLY A C 1
ATOM 617 O O . GLY A 1 82 ? -5.178 7.663 25.904 1.00 88.19 82 GLY A O 1
ATOM 618 N N . GLU A 1 83 ? -3.672 6.659 24.579 1.00 90.94 83 GLU A N 1
ATOM 619 C CA . GLU A 1 83 ? -2.854 7.854 24.322 1.00 90.94 83 GLU A CA 1
ATOM 620 C C . GLU A 1 83 ? -3.452 8.775 23.243 1.00 90.94 83 GLU A C 1
ATOM 622 O O . GLU A 1 83 ? -2.986 9.898 23.043 1.00 90.94 83 GLU A O 1
ATOM 627 N N . LEU A 1 84 ? -4.494 8.325 22.538 1.00 90.25 84 LEU A N 1
ATOM 628 C CA . LEU A 1 84 ? -5.127 9.107 21.481 1.00 90.25 84 LEU A CA 1
ATOM 629 C C . LEU A 1 84 ? -6.008 10.235 22.024 1.00 90.25 84 LEU A C 1
ATOM 631 O O . LEU A 1 84 ? -6.785 10.074 22.963 1.00 90.25 84 LEU A O 1
ATOM 635 N N . SER A 1 85 ? -5.948 11.381 21.344 1.00 90.75 85 SER A N 1
ATOM 636 C CA . SER A 1 85 ? -6.843 12.508 21.610 1.00 90.75 85 SER A CA 1
ATOM 637 C C . SER A 1 85 ? -8.309 12.138 21.353 1.00 90.75 85 SER A C 1
ATOM 639 O O . SER A 1 85 ? -8.621 11.335 20.464 1.00 90.75 85 SER A O 1
ATOM 641 N N . ALA A 1 86 ? -9.220 12.772 22.097 1.00 87.06 86 ALA A N 1
ATOM 642 C CA . ALA A 1 86 ? -10.659 12.608 21.910 1.00 87.06 86 ALA A CA 1
ATOM 643 C C . ALA A 1 86 ? -11.065 12.898 20.450 1.00 87.06 86 ALA A C 1
ATOM 645 O O . ALA A 1 86 ? -10.716 13.940 19.898 1.00 87.06 86 ALA A O 1
ATOM 646 N N . GLY A 1 87 ? -11.800 11.970 19.826 1.00 84.56 87 GLY A N 1
ATOM 647 C CA . GLY A 1 87 ? -12.244 12.080 18.427 1.00 84.56 87 GLY A CA 1
ATOM 648 C C . GLY A 1 87 ? -11.327 11.427 17.384 1.00 84.56 87 GLY A C 1
ATOM 649 O O . GLY A 1 87 ? -11.596 11.541 16.190 1.00 84.56 87 GLY A O 1
ATOM 650 N N . SER A 1 88 ? -10.266 10.727 17.798 1.00 90.00 88 SER A N 1
ATOM 651 C CA . SER A 1 88 ? -9.397 9.982 16.876 1.00 90.00 88 SER A CA 1
ATOM 652 C C . SER A 1 88 ? -10.136 8.818 16.199 1.00 90.00 88 SER A C 1
ATOM 654 O O . SER A 1 88 ? -10.769 7.997 16.858 1.00 90.00 88 SER A O 1
ATOM 656 N N . ASN A 1 89 ? -10.020 8.711 14.871 1.00 87.56 89 ASN A N 1
ATOM 657 C CA . ASN A 1 89 ? -10.726 7.713 14.055 1.00 87.56 89 ASN A CA 1
ATOM 658 C C . ASN A 1 89 ? -9.939 6.401 13.911 1.00 87.56 89 ASN A C 1
ATOM 660 O O . ASN A 1 89 ? -9.745 5.914 12.797 1.00 87.56 89 ASN A O 1
ATOM 664 N N . VAL A 1 90 ? -9.480 5.822 15.020 1.00 89.06 90 VAL A N 1
ATOM 665 C CA . VAL A 1 90 ? -8.720 4.563 15.017 1.00 89.06 90 VAL A CA 1
ATOM 666 C C . VAL A 1 90 ? -9.571 3.451 15.619 1.00 89.06 90 VAL A C 1
ATOM 668 O O . VAL A 1 90 ? -10.024 3.550 16.755 1.00 89.06 90 VAL A O 1
ATOM 671 N N . GLY A 1 91 ? -9.803 2.385 14.852 1.00 82.75 91 GLY A N 1
ATOM 672 C CA . GLY A 1 91 ? -10.653 1.283 15.290 1.00 82.75 91 GLY A CA 1
ATOM 673 C C . GLY A 1 91 ? -10.501 -0.007 14.487 1.00 82.75 91 GLY A C 1
ATOM 674 O O . GLY A 1 91 ? -9.788 -0.099 13.479 1.00 82.75 91 GLY A O 1
ATOM 675 N N . ASN A 1 92 ? -11.204 -1.035 14.957 1.00 82.44 92 ASN A N 1
ATOM 676 C CA . ASN A 1 92 ? -11.245 -2.344 14.312 1.00 82.44 92 ASN A CA 1
ATOM 677 C C . ASN A 1 92 ? -11.951 -2.277 12.945 1.00 82.44 92 ASN A C 1
ATOM 679 O O . ASN A 1 92 ? -12.792 -1.417 12.701 1.00 82.44 92 ASN A O 1
ATOM 683 N N . GLY A 1 93 ? -11.589 -3.180 12.027 1.00 85.62 93 GLY A N 1
ATOM 684 C CA . GLY A 1 93 ? -12.241 -3.305 10.711 1.00 85.62 93 GLY A CA 1
ATOM 685 C C . GLY A 1 93 ? -11.850 -2.262 9.653 1.00 85.62 93 GLY A C 1
ATOM 686 O O . GLY A 1 93 ? -12.279 -2.367 8.511 1.00 85.62 93 GLY A O 1
ATOM 687 N N . GLN A 1 94 ? -10.995 -1.290 9.980 1.00 86.88 94 GLN A N 1
ATOM 688 C CA . GLN A 1 94 ? -10.598 -0.229 9.039 1.00 86.88 94 GLN A CA 1
ATOM 689 C C . GLN A 1 94 ? -9.559 -0.661 7.987 1.00 86.88 94 GLN A C 1
ATOM 691 O O . GLN A 1 94 ? -9.293 0.076 7.039 1.00 86.88 94 GLN A O 1
ATOM 696 N N . MET A 1 95 ? -8.961 -1.849 8.130 1.00 89.44 95 MET A N 1
ATOM 697 C CA . MET A 1 95 ? -8.013 -2.362 7.140 1.00 89.44 95 MET A CA 1
ATOM 698 C C . MET A 1 95 ? -8.754 -3.114 6.049 1.00 89.44 95 MET A C 1
ATOM 700 O O . MET A 1 95 ? -9.408 -4.120 6.311 1.00 89.44 95 MET A O 1
ATOM 704 N N . ARG A 1 96 ? -8.592 -2.661 4.809 1.00 91.38 96 ARG A N 1
ATOM 705 C CA . ARG A 1 96 ? -9.029 -3.422 3.636 1.00 91.38 96 ARG A CA 1
ATOM 706 C C . ARG A 1 96 ? -8.084 -4.591 3.407 1.00 91.38 96 ARG A C 1
ATOM 708 O O . ARG A 1 96 ? -6.889 -4.427 3.651 1.00 91.38 96 ARG A O 1
ATOM 715 N N . ALA A 1 97 ? -8.601 -5.730 2.946 1.00 91.94 97 ALA A N 1
ATOM 716 C CA . ALA A 1 97 ? -7.812 -6.851 2.428 1.00 91.94 97 ALA A CA 1
ATOM 717 C C . ALA A 1 97 ? -7.108 -6.464 1.109 1.00 91.94 97 ALA A C 1
ATOM 719 O O . ALA A 1 97 ? -7.361 -5.384 0.579 1.00 91.94 97 ALA A O 1
ATOM 720 N N . ALA A 1 98 ? -6.169 -7.295 0.650 1.00 95.25 98 ALA A N 1
ATOM 721 C CA . ALA A 1 98 ? -5.589 -7.196 -0.688 1.00 95.25 98 ALA A CA 1
ATOM 722 C C . ALA A 1 98 ? -6.041 -8.439 -1.456 1.00 95.25 98 ALA A C 1
ATOM 724 O O . ALA A 1 98 ? -5.741 -9.547 -1.015 1.00 95.25 98 ALA A O 1
ATOM 725 N N . ASP A 1 99 ? -6.762 -8.255 -2.557 1.00 96.00 99 ASP A N 1
ATOM 726 C CA . ASP A 1 99 ? -7.215 -9.357 -3.413 1.00 96.00 99 ASP A CA 1
ATOM 727 C C . ASP A 1 99 ? -6.055 -9.892 -4.268 1.00 96.00 99 ASP A C 1
ATOM 729 O O . ASP A 1 99 ? -6.001 -11.076 -4.587 1.00 96.00 99 ASP A O 1
ATOM 733 N N . TYR A 1 100 ? -5.098 -9.015 -4.595 1.00 95.94 100 TYR A N 1
ATOM 734 C CA . TYR A 1 100 ? -3.911 -9.322 -5.390 1.00 95.94 100 TYR A CA 1
ATOM 735 C C . TYR A 1 100 ? -2.633 -8.801 -4.722 1.00 95.94 100 TYR A C 1
ATOM 737 O O . TYR A 1 100 ? -2.627 -7.745 -4.080 1.00 95.94 100 TYR A O 1
ATOM 745 N N . VAL A 1 101 ? -1.523 -9.514 -4.929 1.00 94.44 101 VAL A N 1
ATOM 746 C CA . VAL A 1 101 ? -0.189 -9.103 -4.474 1.00 94.44 101 VAL A CA 1
ATOM 747 C C . VAL A 1 101 ? 0.774 -9.121 -5.656 1.00 94.44 101 VAL A C 1
ATOM 749 O O . VAL A 1 101 ? 0.957 -10.154 -6.294 1.00 94.44 101 VAL A O 1
ATOM 752 N N . LEU A 1 102 ? 1.390 -7.973 -5.939 1.00 93.38 102 LEU A N 1
ATOM 753 C CA . LEU A 1 102 ? 2.445 -7.834 -6.938 1.00 93.38 102 LEU A CA 1
ATOM 754 C C . LEU A 1 102 ? 3.807 -7.896 -6.241 1.00 93.38 102 LEU A C 1
ATOM 756 O O . LEU A 1 102 ? 4.101 -7.043 -5.403 1.00 93.38 102 LEU A O 1
ATOM 760 N N . VAL A 1 103 ? 4.641 -8.865 -6.617 1.00 91.56 103 VAL A N 1
ATOM 761 C CA . VAL A 1 103 ? 6.036 -8.970 -6.168 1.00 91.56 103 VAL A CA 1
ATOM 762 C C . VAL A 1 103 ? 6.937 -8.817 -7.394 1.00 91.56 103 VAL A C 1
ATOM 764 O O . VAL A 1 103 ? 6.846 -9.642 -8.304 1.00 91.56 103 VAL A O 1
ATOM 767 N N . PRO A 1 104 ? 7.767 -7.765 -7.479 1.00 87.75 104 PRO A N 1
ATOM 768 C CA . PRO A 1 104 ? 8.653 -7.580 -8.614 1.00 87.75 104 PRO A CA 1
ATOM 769 C C . PRO A 1 104 ? 9.876 -8.488 -8.519 1.00 87.75 104 PRO A C 1
ATOM 771 O O . PRO A 1 104 ? 10.607 -8.455 -7.529 1.00 87.75 104 PRO A O 1
ATOM 774 N N . ASP A 1 105 ? 10.143 -9.223 -9.593 1.00 82.94 105 ASP A N 1
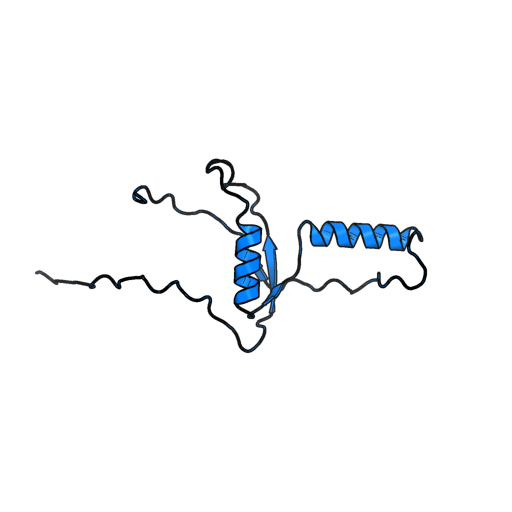ATOM 775 C CA . ASP A 1 105 ? 11.340 -10.048 -9.741 1.00 82.94 105 ASP A CA 1
ATOM 776 C C . ASP A 1 105 ? 12.062 -9.738 -11.062 1.00 82.94 105 ASP A C 1
ATOM 778 O O . ASP A 1 105 ? 11.433 -9.399 -12.070 1.00 82.94 105 ASP A O 1
ATOM 782 N N . LEU A 1 106 ? 13.393 -9.831 -11.053 1.00 78.81 106 LEU A N 1
ATOM 783 C CA . LEU A 1 106 ? 14.246 -9.578 -12.213 1.00 78.81 106 LEU A CA 1
ATOM 784 C C . LEU A 1 106 ? 14.752 -10.909 -12.783 1.00 78.81 106 LEU A C 1
ATOM 786 O O . LEU A 1 106 ? 15.795 -11.417 -12.379 1.00 78.81 106 LEU A O 1
ATOM 790 N N . VAL A 1 107 ? 14.042 -11.440 -13.782 1.00 65.56 107 VAL A N 1
ATOM 791 C CA . VAL A 1 107 ? 14.342 -12.765 -14.360 1.00 65.56 107 VAL A CA 1
ATOM 792 C C . VAL A 1 107 ? 15.394 -12.715 -15.488 1.00 65.56 107 VAL A C 1
ATOM 794 O O . VAL A 1 107 ? 15.999 -13.735 -15.796 1.00 65.56 107 VAL A O 1
ATOM 797 N N . ASN A 1 108 ? 15.689 -11.549 -16.087 1.00 58.75 108 ASN A N 1
ATOM 798 C CA . ASN A 1 108 ? 16.592 -11.456 -17.249 1.00 58.75 108 ASN A CA 1
ATOM 799 C C . ASN A 1 108 ? 17.645 -10.337 -17.144 1.00 58.75 108 ASN A C 1
ATOM 801 O O . ASN A 1 108 ? 17.315 -9.156 -17.057 1.00 58.75 108 ASN A O 1
ATOM 805 N N . LYS A 1 109 ? 18.928 -10.711 -17.263 1.00 57.16 109 LYS A N 1
ATOM 806 C CA . LYS A 1 109 ? 20.042 -9.809 -17.608 1.00 57.16 109 LYS A CA 1
ATOM 807 C C . LYS A 1 109 ? 20.199 -9.794 -19.131 1.00 57.16 109 LYS A C 1
ATOM 809 O O . LYS A 1 109 ? 20.789 -10.710 -19.694 1.00 57.16 109 LYS A O 1
ATOM 814 N N . ASN A 1 110 ? 19.696 -8.764 -19.807 1.00 52.97 110 ASN A N 1
ATOM 815 C CA . ASN A 1 110 ? 19.985 -8.565 -21.229 1.00 52.97 110 ASN A CA 1
ATOM 816 C C . ASN A 1 110 ? 21.392 -7.963 -21.383 1.00 52.97 110 ASN A C 1
ATOM 818 O O . ASN A 1 110 ? 21.612 -6.800 -21.066 1.00 52.97 110 ASN A O 1
ATOM 822 N N . SER A 1 111 ? 22.355 -8.734 -21.892 1.00 54.12 111 SER A N 1
ATOM 823 C CA . SER A 1 111 ? 23.748 -8.292 -22.111 1.00 54.12 111 SER A CA 1
ATOM 824 C C . SER A 1 111 ? 23.937 -7.367 -23.328 1.00 54.12 111 SER A C 1
ATOM 826 O O . SER A 1 111 ? 25.062 -7.174 -23.779 1.00 54.12 111 SER A O 1
ATOM 828 N N . LYS A 1 112 ? 22.848 -6.830 -23.895 1.00 44.44 112 LYS A N 1
ATOM 829 C CA . LYS A 1 112 ? 22.835 -5.986 -25.104 1.00 44.44 112 LYS A CA 1
ATOM 830 C C . LYS A 1 112 ? 21.976 -4.726 -24.933 1.00 44.44 112 LYS A C 1
ATOM 832 O O . LYS A 1 112 ? 21.192 -4.393 -25.810 1.00 44.44 112 LYS A O 1
ATOM 837 N N . ALA A 1 113 ? 22.088 -4.061 -23.787 1.00 51.03 113 ALA A N 1
ATOM 838 C CA . ALA A 1 113 ? 21.503 -2.737 -23.558 1.00 51.03 113 ALA A CA 1
ATOM 839 C C . ALA A 1 113 ? 22.573 -1.639 -23.718 1.00 51.03 113 ALA A C 1
ATOM 841 O O . ALA A 1 113 ? 22.762 -0.816 -22.825 1.00 51.03 113 ALA A O 1
ATOM 842 N N . GLY A 1 114 ? 23.334 -1.720 -24.814 1.00 37.44 114 GLY A N 1
ATOM 843 C CA . GLY A 1 114 ? 24.303 -0.711 -25.244 1.00 37.44 114 GLY A CA 1
ATOM 844 C C . GLY A 1 114 ? 23.795 0.017 -26.474 1.00 37.44 114 GLY A C 1
ATOM 845 O O . GLY A 1 114 ? 23.052 -0.629 -27.248 1.00 37.44 114 GLY A O 1
#

Secondary structure (DSSP, 8-state):
-------------S--PPP--SS--EEEEE---SS-TTGGGTPPPHHHHHHHHHHHT-SEEE---SHHHHHHHHHHHHHHHT-SPTT----TT-PPP-SEEE--------TT--